Protein AF-Q7X2J0-F1 (afdb_monomer_lite)

Sequence (50 aa):
GTSQLSQFMVQNNPLSGLTHKRRLSALGPGGLSRERAGLEVRDVHPSHYG

Organism: Mycobacterium tuberculosis (NCBI:txid1773)

Foldseek 3Di:
DPFPLDDDQDPPDPVSNVCNVVDDDQDGVVGDDPVPDDPVNVDDDPVVPD

Structure (mmCIF, N/CA/C/O backbone):
data_AF-Q7X2J0-F1
#
_entry.id   AF-Q7X2J0-F1
#
loop_
_atom_site.group_PDB
_atom_site.id
_atom_site.type_symbol
_atom_site.label_atom_id
_atom_site.label_alt_id
_atom_site.label_comp_id
_atom_site.label_asym_id
_atom_site.label_entity_id
_atom_site.label_seq_id
_atom_site.pdbx_PDB_ins_code
_atom_site.Cartn_x
_atom_site.Cartn_y
_atom_site.Cartn_z
_atom_site.occupancy
_atom_site.B_iso_or_equiv
_atom_site.auth_seq_id
_atom_site.auth_comp_id
_atom_site.auth_asym_id
_atom_site.auth_atom_id
_atom_site.pdbx_PDB_model_num
ATOM 1 N N . GLY A 1 1 ? -17.503 8.443 4.868 1.00 61.06 1 GLY A N 1
ATOM 2 C CA . GLY A 1 1 ? -16.650 7.302 4.487 1.00 61.06 1 GLY A CA 1
ATOM 3 C C . GLY A 1 1 ? -16.858 6.907 3.040 1.00 61.06 1 GLY A C 1
ATOM 4 O O . GLY A 1 1 ? -17.241 5.780 2.788 1.00 61.06 1 GLY A O 1
ATOM 5 N N . THR A 1 2 ? -16.632 7.823 2.096 1.00 83.31 2 THR A N 1
ATOM 6 C CA . THR A 1 2 ? -16.784 7.572 0.647 1.00 83.31 2 THR A CA 1
ATOM 7 C C . THR A 1 2 ? -15.440 7.441 -0.075 1.00 83.31 2 THR A C 1
ATOM 9 O O . THR A 1 2 ? -15.404 7.117 -1.257 1.00 83.31 2 THR A O 1
ATOM 12 N N . SER A 1 3 ? -14.324 7.692 0.621 1.00 90.56 3 SER A N 1
ATOM 13 C CA . SER A 1 3 ? -12.983 7.516 0.060 1.00 90.56 3 SER A CA 1
ATOM 14 C C . SER A 1 3 ? -12.672 6.033 -0.114 1.00 90.56 3 SER A C 1
ATOM 16 O O . SER A 1 3 ? -12.825 5.260 0.827 1.00 90.56 3 SER A O 1
ATOM 18 N N . GLN A 1 4 ? -12.161 5.655 -1.286 1.00 89.81 4 GLN A N 1
ATOM 19 C CA . GLN A 1 4 ? -11.787 4.274 -1.622 1.00 89.81 4 GLN A CA 1
ATOM 20 C C . GLN A 1 4 ? -10.701 3.693 -0.696 1.00 89.81 4 GLN A C 1
ATOM 22 O O . GLN A 1 4 ? -10.611 2.478 -0.524 1.00 89.81 4 GLN A O 1
ATOM 27 N N . LEU A 1 5 ? -9.883 4.556 -0.082 1.00 92.19 5 LEU A N 1
ATOM 28 C CA . LEU A 1 5 ? -8.841 4.157 0.870 1.00 92.19 5 LEU A CA 1
ATOM 29 C C . LEU A 1 5 ? -9.354 4.064 2.317 1.00 92.19 5 LEU A C 1
ATOM 31 O O . LEU A 1 5 ? -8.675 3.507 3.174 1.00 92.19 5 LEU A O 1
ATOM 35 N N . SER A 1 6 ? -10.554 4.577 2.601 1.00 95.12 6 SER A N 1
ATOM 36 C CA . SER A 1 6 ? -11.199 4.460 3.909 1.00 95.12 6 SER A CA 1
ATOM 37 C C . SER A 1 6 ? -12.045 3.188 3.934 1.00 95.12 6 SER A C 1
ATOM 39 O O . SER A 1 6 ? -13.125 3.138 3.351 1.00 95.12 6 SER A O 1
ATOM 41 N N . GLN A 1 7 ? -11.528 2.140 4.577 1.00 93.44 7 GLN A N 1
ATOM 42 C CA . GLN A 1 7 ? -12.133 0.804 4.588 1.00 93.44 7 GLN A CA 1
ATOM 43 C C . GLN A 1 7 ? -12.594 0.412 5.994 1.00 93.44 7 GLN A C 1
ATOM 45 O O . GLN A 1 7 ? -12.019 0.841 6.997 1.00 93.44 7 GLN A O 1
ATOM 50 N N . PHE A 1 8 ? -13.616 -0.443 6.069 1.00 95.00 8 PHE A N 1
ATOM 51 C CA . PHE A 1 8 ? -13.994 -1.088 7.323 1.00 95.00 8 PHE A CA 1
ATOM 52 C C . PHE A 1 8 ? -12.903 -2.068 7.759 1.00 95.00 8 PHE A C 1
ATOM 54 O O . PHE A 1 8 ? -12.442 -2.898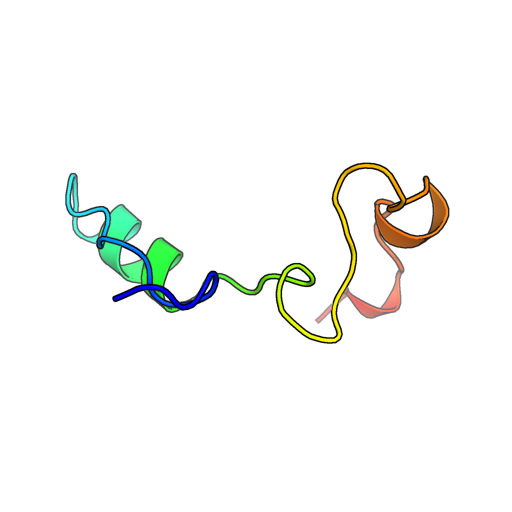 6.975 1.00 95.00 8 PHE A O 1
ATOM 61 N N . MET A 1 9 ? -12.484 -1.965 9.020 1.00 95.94 9 MET A N 1
ATOM 62 C CA . MET A 1 9 ? -11.397 -2.777 9.556 1.00 95.94 9 MET A CA 1
ATOM 63 C C . MET A 1 9 ? -11.816 -4.242 9.685 1.00 95.94 9 MET A C 1
ATOM 65 O O . MET A 1 9 ? -12.865 -4.553 10.243 1.00 95.94 9 MET A O 1
ATOM 69 N N . VAL A 1 10 ? -10.950 -5.145 9.229 1.00 93.94 10 VAL A N 1
ATOM 70 C CA . VAL A 1 10 ? -11.151 -6.590 9.392 1.00 93.94 10 VAL A CA 1
ATOM 71 C C . VAL A 1 10 ? -10.569 -7.018 10.739 1.00 93.94 10 VAL A C 1
ATOM 73 O O . VAL A 1 10 ? -9.359 -6.910 10.955 1.00 93.94 10 VAL A O 1
ATOM 76 N N . GLN A 1 11 ? -11.425 -7.493 11.647 1.00 93.56 11 GLN A N 1
ATOM 77 C CA . GLN A 1 11 ? -11.088 -7.753 13.056 1.00 93.56 11 GLN A CA 1
ATOM 78 C C . GLN A 1 11 ? -11.344 -9.203 13.496 1.00 93.56 11 GLN A C 1
ATOM 80 O O . GLN A 1 11 ? -11.571 -9.471 14.669 1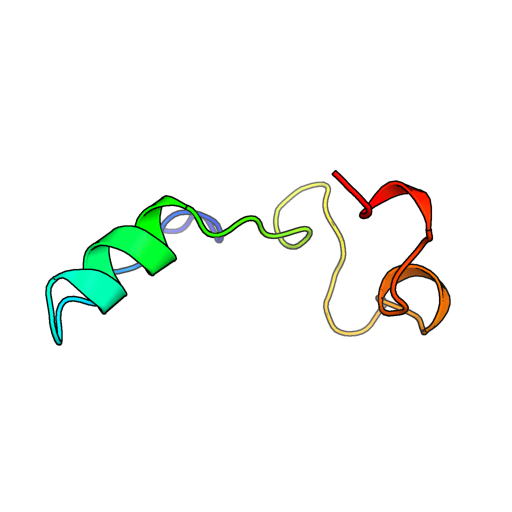.00 93.56 11 GLN A O 1
ATOM 85 N N . ASN A 1 12 ? -11.278 -10.164 12.574 1.00 96.38 12 ASN A N 1
ATOM 86 C CA . ASN A 1 12 ? -11.504 -11.578 12.893 1.00 96.38 12 ASN A CA 1
ATOM 87 C C . ASN A 1 12 ? -10.472 -12.141 13.887 1.00 96.38 12 ASN A C 1
ATOM 89 O O . ASN A 1 12 ? -10.767 -13.082 14.614 1.00 96.38 12 ASN A O 1
ATOM 93 N N . ASN A 1 13 ? -9.252 -11.597 13.892 1.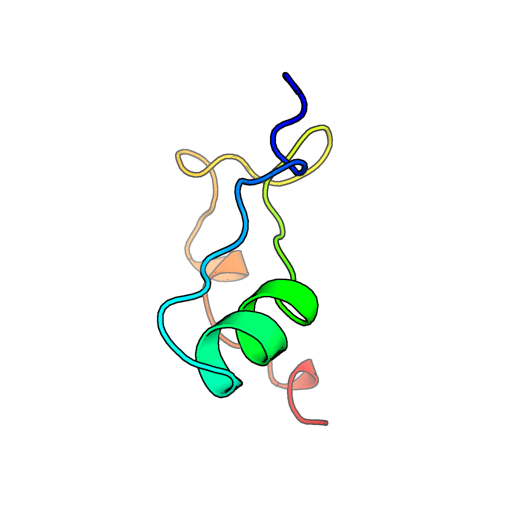00 96.94 13 ASN A N 1
ATOM 94 C CA . ASN A 1 13 ? -8.194 -11.925 14.846 1.00 96.94 13 ASN A CA 1
ATOM 95 C C . ASN A 1 13 ? -7.135 -10.795 14.891 1.00 96.94 13 ASN A C 1
ATOM 97 O O . ASN A 1 13 ? -7.116 -9.937 13.998 1.00 96.94 13 ASN A O 1
ATOM 101 N N . PRO A 1 14 ? -6.227 -10.775 15.889 1.00 97.00 14 PRO A N 1
ATOM 102 C CA . PRO A 1 14 ? -5.204 -9.733 16.006 1.00 97.00 14 PRO A CA 1
ATOM 103 C C . PRO A 1 14 ? -4.276 -9.620 14.785 1.00 97.00 14 PRO A C 1
ATOM 105 O O . PRO A 1 14 ? -3.919 -8.509 14.386 1.00 97.00 14 PRO A O 1
ATOM 108 N N . LEU A 1 15 ? -3.928 -10.746 14.146 1.00 97.06 15 LEU A N 1
ATOM 109 C CA . LEU A 1 15 ? -3.086 -10.760 12.943 1.00 97.06 15 LEU A CA 1
ATOM 110 C C . LEU A 1 15 ? -3.799 -10.107 11.752 1.00 97.06 15 LEU A C 1
ATOM 112 O O . LEU A 1 15 ? -3.188 -9.341 11.010 1.00 97.06 15 LEU A O 1
ATOM 116 N N . SER A 1 16 ? -5.103 -10.339 11.598 1.00 97.12 16 SER A N 1
ATOM 117 C CA . SER A 1 16 ? -5.946 -9.681 10.595 1.00 97.12 16 SER A CA 1
ATOM 118 C C . SER A 1 16 ? -5.964 -8.164 10.792 1.00 97.12 16 SER A C 1
ATOM 120 O O . SER A 1 16 ? -5.788 -7.409 9.838 1.00 97.12 16 SER A O 1
ATOM 122 N N . GLY A 1 17 ? -6.113 -7.699 12.036 1.00 96.62 17 GLY A N 1
ATOM 123 C CA . GLY A 1 17 ? -6.075 -6.267 12.335 1.00 96.62 17 GLY A CA 1
ATOM 124 C C . GLY A 1 17 ? -4.715 -5.638 12.014 1.00 96.62 17 GLY A C 1
ATOM 125 O O . GLY A 1 17 ? -4.649 -4.540 11.457 1.00 96.62 17 GLY A O 1
ATOM 126 N N . LEU A 1 18 ? -3.623 -6.340 12.327 1.00 96.69 18 LEU A N 1
ATOM 127 C CA . LEU A 1 18 ? -2.261 -5.880 12.055 1.00 96.69 18 LEU A CA 1
ATOM 128 C C . LEU A 1 18 ? -1.954 -5.852 10.550 1.00 96.69 18 LEU A C 1
ATOM 130 O O . LEU A 1 18 ? -1.438 -4.852 10.051 1.00 96.69 18 LEU A O 1
ATOM 134 N N . THR A 1 19 ? -2.298 -6.913 9.820 1.00 97.12 19 THR A N 1
ATOM 135 C CA . THR A 1 19 ? -2.082 -7.006 8.366 1.00 97.12 19 THR A CA 1
ATOM 136 C C . THR A 1 19 ? -2.913 -5.982 7.598 1.00 97.12 19 THR A C 1
ATOM 138 O O . THR A 1 19 ? -2.378 -5.343 6.696 1.00 97.12 19 THR A O 1
ATOM 141 N N . HIS A 1 20 ? -4.169 -5.737 7.990 1.00 97.12 20 HIS A N 1
ATOM 142 C CA . HIS A 1 20 ? -5.002 -4.692 7.386 1.00 97.12 20 HIS A CA 1
ATOM 143 C C . HIS A 1 20 ? -4.351 -3.312 7.529 1.00 97.12 20 HIS A C 1
ATOM 145 O O . HIS A 1 20 ? -4.224 -2.587 6.546 1.00 97.12 20 HIS A O 1
ATOM 151 N N . LYS A 1 21 ? -3.886 -2.959 8.735 1.00 96.12 21 LYS A N 1
ATOM 152 C CA . LYS A 1 21 ? -3.248 -1.658 9.000 1.00 96.12 21 LYS A CA 1
ATOM 153 C C . LYS A 1 21 ? -1.933 -1.455 8.239 1.00 96.12 21 LYS A C 1
ATOM 155 O O . LYS A 1 21 ? -1.565 -0.316 7.983 1.00 96.12 21 LYS A O 1
ATOM 160 N N . ARG A 1 22 ? -1.222 -2.535 7.898 1.00 97.12 22 ARG A N 1
ATOM 161 C CA . ARG A 1 22 ? 0.050 -2.498 7.151 1.00 97.12 22 ARG A CA 1
ATOM 162 C C . ARG A 1 22 ? -0.118 -2.682 5.639 1.00 97.12 22 ARG A C 1
ATOM 164 O O . ARG A 1 22 ? 0.876 -2.708 4.919 1.00 97.12 22 ARG A O 1
ATOM 171 N N . ARG A 1 23 ? -1.347 -2.847 5.146 1.00 96.25 23 ARG A N 1
ATOM 172 C CA . ARG A 1 23 ? -1.614 -3.114 3.732 1.00 96.25 23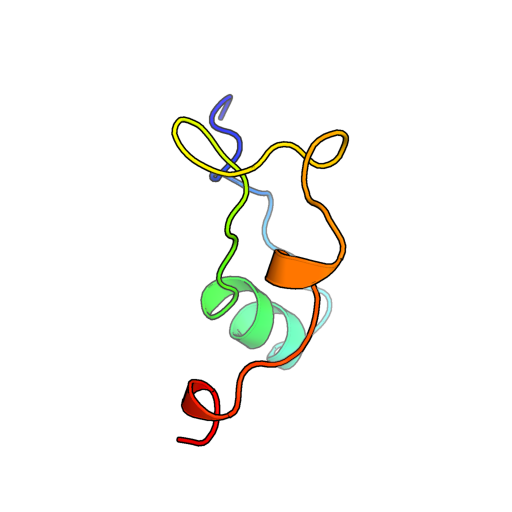 ARG A CA 1
ATOM 173 C C . ARG A 1 23 ? -1.400 -1.856 2.891 1.00 96.25 23 ARG A C 1
ATOM 175 O O . ARG A 1 23 ? -2.025 -0.831 3.138 1.00 96.25 23 ARG A O 1
ATOM 182 N N . LEU A 1 24 ? -0.595 -1.978 1.840 1.00 95.69 24 LEU A N 1
ATOM 183 C CA . LEU A 1 24 ? -0.451 -0.959 0.801 1.00 95.69 24 LEU A CA 1
ATOM 184 C C . LEU A 1 24 ? -1.365 -1.277 -0.390 1.00 95.69 24 LEU A C 1
ATOM 186 O O . LEU A 1 24 ? -1.629 -2.444 -0.696 1.00 95.69 24 LEU A O 1
ATOM 190 N N . SER A 1 25 ? -1.871 -0.241 -1.060 1.00 94.62 25 SER A N 1
ATOM 191 C CA . SER A 1 25 ? -2.670 -0.379 -2.278 1.00 94.62 25 SER A CA 1
ATOM 192 C C . SER A 1 25 ? -2.239 0.650 -3.311 1.00 94.62 25 SER A C 1
ATOM 194 O O . SER A 1 25 ? -2.119 1.827 -2.994 1.00 94.62 25 SER A O 1
ATOM 196 N N . ALA A 1 26 ? -2.051 0.197 -4.550 1.00 95.38 26 ALA A N 1
ATOM 197 C CA . ALA A 1 26 ? -1.857 1.069 -5.704 1.00 95.38 26 ALA A CA 1
ATOM 198 C C . ALA A 1 26 ? -3.188 1.573 -6.294 1.00 95.38 26 ALA A C 1
ATOM 200 O O . ALA A 1 26 ? -3.181 2.309 -7.275 1.00 95.38 26 ALA A O 1
ATOM 201 N N . LEU A 1 27 ? -4.330 1.147 -5.740 1.00 94.88 27 LEU A N 1
ATOM 202 C CA . LEU A 1 27 ? -5.660 1.568 -6.178 1.00 94.88 27 LEU A CA 1
ATOM 203 C C . LEU A 1 27 ? -6.087 2.830 -5.424 1.00 94.88 27 LEU A C 1
ATOM 205 O O . LEU A 1 27 ? -5.696 3.030 -4.277 1.00 94.88 27 LEU A O 1
ATOM 209 N N . GLY A 1 28 ? -6.949 3.638 -6.035 1.00 92.94 28 GLY A N 1
ATOM 210 C CA . GLY A 1 28 ? -7.460 4.865 -5.427 1.00 92.94 28 GLY A CA 1
ATOM 211 C C . GLY A 1 28 ? -7.435 6.048 -6.395 1.00 92.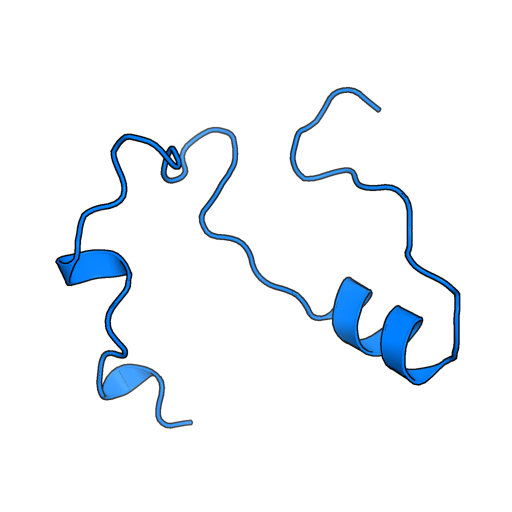94 28 GLY A C 1
ATOM 212 O O . GLY A 1 28 ? -6.974 5.910 -7.531 1.00 92.94 28 GLY A O 1
ATOM 213 N N . PRO A 1 29 ? -7.889 7.234 -5.960 1.00 94.00 29 PRO A N 1
ATOM 214 C CA . PRO A 1 29 ? -7.707 8.470 -6.716 1.00 94.00 29 PRO A CA 1
ATOM 215 C C . PRO A 1 29 ? -6.223 8.707 -7.035 1.00 94.00 29 PRO A C 1
ATOM 217 O O . PRO A 1 29 ? -5.390 8.697 -6.134 1.00 94.00 29 PRO A O 1
ATOM 220 N N . GLY A 1 30 ? -5.892 8.896 -8.316 1.00 93.62 30 GLY A N 1
ATOM 221 C CA . GLY A 1 30 ? -4.509 9.063 -8.787 1.00 93.62 30 GLY A CA 1
ATOM 222 C C . GLY A 1 30 ? -3.688 7.768 -8.882 1.00 93.62 30 GLY A C 1
ATOM 223 O O . GLY A 1 30 ? -2.540 7.818 -9.311 1.00 93.62 30 GLY A O 1
ATOM 224 N N . GLY A 1 31 ? -4.265 6.623 -8.507 1.00 93.62 31 GLY A N 1
ATOM 225 C CA . GLY A 1 31 ? -3.651 5.303 -8.626 1.00 93.62 31 GLY A CA 1
ATOM 226 C C . GLY A 1 31 ? -4.131 4.516 -9.849 1.00 93.62 31 GLY A C 1
ATOM 227 O O . GLY A 1 31 ? -4.763 5.039 -10.769 1.00 93.62 31 GLY A O 1
ATOM 228 N N . LEU A 1 32 ? -3.847 3.216 -9.841 1.00 94.06 32 LEU A N 1
ATOM 229 C CA . LEU A 1 32 ? -4.286 2.273 -10.864 1.00 94.06 32 LEU A CA 1
ATOM 230 C C . LEU A 1 32 ? -5.785 1.959 -10.734 1.00 94.06 32 LEU A C 1
ATOM 232 O O . LEU A 1 32 ? -6.346 1.901 -9.638 1.00 94.06 32 LEU A O 1
ATOM 236 N N . SER A 1 33 ? -6.421 1.673 -11.871 1.00 92.75 33 SER A N 1
ATOM 237 C CA . SER A 1 33 ? -7.739 1.021 -11.917 1.00 92.75 33 SER A CA 1
ATOM 238 C C . SER A 1 33 ? -7.558 -0.476 -12.159 1.00 92.75 33 SER A C 1
ATOM 240 O O . SER A 1 33 ? -6.589 -0.887 -12.800 1.00 92.75 33 SER A O 1
ATOM 242 N N . ARG A 1 34 ? -8.466 -1.313 -11.643 1.00 88.62 34 ARG A N 1
ATOM 243 C CA . ARG A 1 34 ? -8.329 -2.779 -11.751 1.00 88.62 34 ARG A CA 1
ATOM 244 C C . ARG A 1 34 ? -8.392 -3.251 -13.197 1.00 88.62 34 ARG A C 1
ATOM 246 O O . ARG A 1 34 ? -7.719 -4.218 -13.538 1.00 88.62 34 ARG A O 1
ATOM 253 N N . GLU A 1 35 ? -9.177 -2.555 -14.007 1.00 87.81 35 GLU A N 1
ATOM 254 C CA . GLU A 1 35 ? -9.426 -2.832 -15.417 1.00 87.81 35 GLU A CA 1
ATOM 255 C C . GLU A 1 35 ? -8.232 -2.438 -16.296 1.00 87.81 35 GLU A C 1
ATOM 257 O O . GLU A 1 35 ? -8.055 -3.008 -17.366 1.00 87.81 35 GLU A O 1
ATOM 262 N N . ARG A 1 36 ? -7.408 -1.477 -15.850 1.00 83.19 36 ARG A N 1
ATOM 263 C CA . ARG A 1 36 ? -6.248 -0.966 -16.607 1.00 83.19 36 ARG A CA 1
ATOM 264 C C . ARG A 1 36 ? -4.894 -1.390 -16.035 1.00 83.19 36 ARG A C 1
ATOM 266 O O . ARG A 1 36 ? -3.870 -1.027 -16.599 1.00 83.19 36 ARG A O 1
ATOM 273 N N . ALA A 1 37 ? -4.864 -2.121 -14.922 1.00 90.00 37 ALA A N 1
ATOM 274 C CA . ALA A 1 37 ? -3.626 -2.650 -14.356 1.00 90.00 37 ALA A CA 1
ATOM 275 C C . ALA A 1 37 ? -3.148 -3.862 -15.177 1.00 90.00 37 ALA A C 1
ATOM 277 O O . ALA A 1 37 ? -3.678 -4.966 -15.008 1.00 90.00 37 ALA A O 1
ATOM 278 N N . GLY A 1 38 ? -2.174 -3.628 -16.062 1.00 90.88 38 GLY A N 1
ATOM 279 C CA . GLY A 1 38 ? -1.533 -4.633 -16.913 1.00 90.88 38 GLY A CA 1
ATOM 280 C C . GLY A 1 38 ? 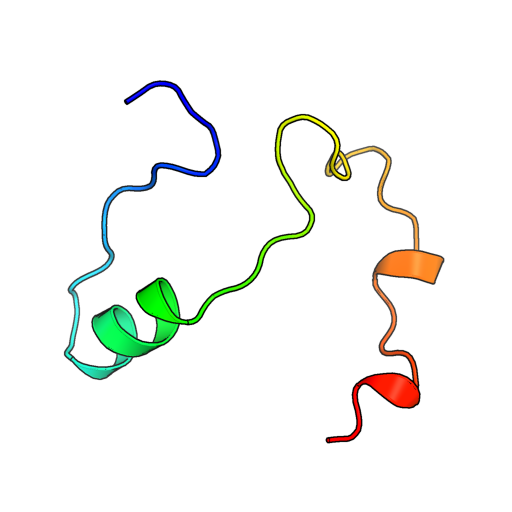-0.660 -5.634 -16.150 1.00 90.88 38 GLY A C 1
ATOM 281 O O . GLY A 1 38 ? -0.571 -5.602 -14.919 1.00 90.88 38 GLY A O 1
ATOM 282 N N . LEU A 1 39 ? -0.019 -6.544 -16.887 1.00 89.94 39 LEU A N 1
ATOM 283 C CA . LEU A 1 39 ? 0.887 -7.541 -16.305 1.00 89.94 39 LEU A CA 1
ATOM 284 C C . LEU A 1 39 ? 2.154 -6.886 -15.743 1.00 89.94 39 LEU A C 1
ATOM 286 O O . LEU A 1 39 ? 2.591 -7.260 -14.657 1.00 89.94 39 LEU A O 1
ATOM 290 N N . GLU A 1 40 ? 2.674 -5.843 -16.397 1.00 89.31 40 GLU A N 1
ATOM 291 C CA . GLU A 1 40 ? 3.938 -5.207 -16.006 1.00 89.31 40 GLU A CA 1
ATOM 292 C C . GLU A 1 40 ? 3.934 -4.615 -14.586 1.00 89.31 40 GLU A C 1
ATOM 294 O O . GLU A 1 40 ? 4.974 -4.549 -13.939 1.00 89.31 40 GLU A O 1
ATOM 299 N N . VAL A 1 41 ? 2.763 -4.216 -14.079 1.00 92.50 41 VAL A N 1
ATOM 300 C CA . VAL A 1 41 ? 2.587 -3.678 -12.716 1.00 92.50 41 VAL A CA 1
ATOM 301 C C . VAL A 1 41 ? 2.084 -4.721 -11.710 1.00 92.50 41 VAL A C 1
ATOM 303 O O . VAL A 1 41 ? 1.948 -4.412 -10.525 1.00 92.50 41 VAL A O 1
ATOM 306 N N . ARG A 1 42 ? 1.749 -5.933 -12.167 1.00 93.69 42 ARG A N 1
ATOM 307 C CA . ARG A 1 42 ? 1.277 -7.047 -11.325 1.00 93.69 42 ARG A CA 1
ATOM 308 C C . ARG A 1 42 ? 2.379 -8.046 -10.998 1.00 93.69 42 ARG A C 1
ATOM 310 O O . ARG A 1 42 ? 2.277 -8.721 -9.973 1.00 93.69 42 ARG A O 1
ATOM 317 N N . ASP A 1 43 ? 3.397 -8.126 -11.844 1.00 95.12 43 ASP A N 1
ATOM 318 C CA . ASP A 1 43 ? 4.571 -8.953 -11.603 1.00 95.12 43 ASP A CA 1
ATOM 319 C C . ASP A 1 43 ? 5.455 -8.373 -10.489 1.00 95.12 43 ASP A C 1
ATOM 321 O O . ASP A 1 43 ? 5.456 -7.175 -10.192 1.00 95.12 43 ASP A O 1
ATOM 325 N N . VAL A 1 44 ? 6.230 -9.244 -9.842 1.00 95.25 44 VAL A N 1
ATOM 326 C CA . VAL A 1 44 ? 7.129 -8.846 -8.754 1.00 95.25 44 VAL A CA 1
ATOM 327 C C . VAL A 1 44 ? 8.443 -8.332 -9.337 1.00 95.25 44 VAL A C 1
ATOM 329 O O . VAL A 1 44 ? 9.240 -9.098 -9.872 1.00 95.25 44 VAL A O 1
ATOM 332 N N . HIS A 1 45 ? 8.705 -7.033 -9.191 1.00 97.12 45 HIS A N 1
ATOM 333 C CA . HIS A 1 45 ? 9.992 -6.445 -9.575 1.00 97.12 45 HIS A CA 1
ATOM 334 C C . HIS A 1 45 ? 11.095 -6.778 -8.541 1.00 97.12 45 HIS A C 1
ATOM 336 O O . HIS A 1 45 ? 10.806 -6.736 -7.342 1.00 97.12 45 HIS A O 1
ATOM 342 N N . PRO A 1 46 ? 12.361 -7.026 -8.934 1.00 97.44 46 PRO A N 1
ATOM 343 C CA . PRO A 1 46 ? 13.450 -7.338 -7.998 1.00 97.44 46 PRO A CA 1
ATOM 344 C C . PRO A 1 46 ? 13.687 -6.298 -6.895 1.00 97.44 46 PRO A C 1
ATOM 346 O O . PRO A 1 46 ? 14.136 -6.648 -5.812 1.00 97.44 46 PRO A O 1
ATOM 349 N N . SER A 1 47 ? 13.332 -5.031 -7.122 1.00 96.75 47 SER A N 1
ATOM 350 C CA . SER A 1 47 ? 13.431 -3.973 -6.102 1.00 96.75 47 SER A CA 1
ATOM 351 C C . SER A 1 47 ? 12.470 -4.138 -4.918 1.00 96.75 47 SER A C 1
ATOM 353 O O . SER A 1 47 ? 12.555 -3.371 -3.968 1.00 96.75 47 SER A O 1
ATOM 355 N N . HIS A 1 48 ? 11.527 -5.084 -4.973 1.00 94.69 48 HIS A N 1
ATOM 356 C CA . HIS A 1 48 ? 10.708 -5.454 -3.814 1.00 94.69 48 HIS A CA 1
ATOM 357 C C . HIS A 1 48 ? 11.476 -6.338 -2.823 1.00 94.69 48 HIS A C 1
ATOM 359 O O . HIS A 1 48 ? 10.959 -6.633 -1.745 1.00 94.69 48 HIS A O 1
ATOM 365 N N . TYR A 1 49 ? 12.684 -6.776 -3.188 1.00 93.88 49 TYR A N 1
ATOM 366 C CA . TYR A 1 49 ? 13.610 -7.403 -2.263 1.00 93.88 49 TYR A CA 1
ATOM 367 C C . TYR A 1 49 ? 14.104 -6.347 -1.268 1.00 93.88 49 TYR A C 1
ATOM 369 O O . TYR A 1 49 ? 14.741 -5.372 -1.666 1.00 93.88 49 TYR A O 1
ATOM 377 N N . GLY A 1 50 ? 13.717 -6.524 -0.005 1.00 89.69 50 GLY A N 1
ATOM 378 C CA . GLY A 1 50 ? 14.000 -5.601 1.097 1.00 89.69 50 GLY A CA 1
ATOM 379 C C . GLY A 1 50 ? 15.452 -5.596 1.544 1.00 89.69 50 GLY A C 1
ATOM 380 O O . GLY A 1 50 ? 16.092 -6.670 1.496 1.00 89.69 50 GLY A O 1
#

Secondary structure (DSSP, 8-state):
---TT------SSHHHHHHHHT---SBSTTSB-TTT--STTTS--GGG--

InterPro domains:
  IPR007645 RNA polymerase Rpb2, domain 3 [PF04565] (7-50)

Radius of gyration: 13.75 Å; chains: 1; bounding box: 31×21×33 Å

pLDDT: mean 93.06, std 5.66, range [61.06, 97.44]